Protein AF-A0A135L1C3-F1 (afdb_monomer_lite)

Radius of gyration: 19.77 Å; chains: 1; bounding box: 46×30×53 Å

Secondary structure (DSSP, 8-state):
--HHHHHHHHHHHHHHHHHHHHHTTT----HHHHHHHHHHHHHHHHHHHHHHHHTT-SS-HHHHHHHHHHHHHHHHH---HHHHHHHHHHHHHHHHHH-

pLDDT: mean 85.11, std 8.89, range [57.56, 93.94]

Organism: NCBI:txid1413211

Foldseek 3Di:
DPVVVVVVVVCCVVVVVVVVCVVCVPDPDPPVVVVVVVCVVVVVVVVVLVVVLQVVDPVCSPQSVVLSVVLVVCVVVDVDPVVSVVSSVVSSVVVVVVD

Sequence (99 aa):
MNTWILIFAMFIVTYLPRMFPMLFKQFQFPNWLNRWLKFVPYAVLGALIFPGIMEANPSHPTYGLIAGIIGAIIAWFYSNLILVVISSLMVMLFLQFIF

InterPro domains:
  IPR008407 Branched-chain amino acid transport, AzlD [PF05437] (3-95)

Structure (mmCIF, N/CA/C/O backbone):
data_AF-A0A135L1C3-F1
#
_entry.id   AF-A0A135L1C3-F1
#
loop_
_atom_site.group_PDB
_atom_site.id
_atom_site.type_symbol
_atom_site.label_atom_id
_atom_site.label_alt_id
_atom_site.label_comp_id
_atom_site.label_asym_id
_atom_site.label_entity_id
_atom_site.label_seq_id
_atom_site.pdbx_PDB_ins_code
_atom_site.Cartn_x
_atom_site.Cartn_y
_atom_site.Cartn_z
_atom_site.occupancy
_atom_site.B_iso_or_equiv
_atom_site.auth_seq_id
_atom_site.auth_comp_id
_atom_site.auth_asym_id
_atom_site.auth_atom_id
_atom_site.pdbx_PDB_model_num
ATOM 1 N N . MET A 1 1 ? -29.727 13.620 -9.779 1.00 58.72 1 MET A N 1
ATOM 2 C CA . MET A 1 1 ? -29.563 12.947 -8.470 1.00 58.72 1 MET A CA 1
ATOM 3 C C . MET A 1 1 ? -28.936 13.952 -7.518 1.00 58.72 1 MET A C 1
ATOM 5 O O . MET A 1 1 ? -27.914 14.525 -7.873 1.00 58.72 1 MET A O 1
ATOM 9 N N . ASN A 1 2 ? -29.576 14.246 -6.385 1.00 80.69 2 ASN A N 1
ATOM 10 C CA . ASN A 1 2 ? -29.160 15.333 -5.492 1.00 80.69 2 ASN A CA 1
ATOM 11 C C . ASN A 1 2 ? -27.831 14.981 -4.811 1.00 80.69 2 ASN A C 1
ATOM 13 O O . ASN A 1 2 ? -27.819 14.243 -3.830 1.00 80.69 2 ASN A O 1
ATOM 17 N N . THR A 1 3 ? -26.723 15.520 -5.321 1.00 88.00 3 THR A N 1
ATOM 18 C CA . THR A 1 3 ? -25.353 15.369 -4.791 1.00 88.00 3 THR A CA 1
ATOM 19 C C . THR A 1 3 ? -25.263 15.611 -3.282 1.00 88.00 3 THR A C 1
ATOM 21 O O . THR A 1 3 ? -24.499 14.939 -2.596 1.00 88.00 3 THR A O 1
ATOM 24 N N . TRP A 1 4 ? -26.122 16.476 -2.743 1.00 91.31 4 TRP A N 1
ATOM 25 C CA . TRP A 1 4 ? -26.292 16.699 -1.307 1.00 91.31 4 TRP A CA 1
ATOM 26 C C . TRP A 1 4 ? -26.646 15.436 -0.508 1.00 91.31 4 TRP A C 1
ATOM 28 O O . TRP A 1 4 ? -26.072 15.218 0.556 1.00 91.31 4 TRP A O 1
ATOM 38 N N . ILE A 1 5 ? -27.528 14.570 -1.026 1.00 91.75 5 ILE A N 1
ATOM 39 C CA . ILE A 1 5 ? -27.872 13.291 -0.382 1.00 91.75 5 ILE A CA 1
ATOM 40 C C . ILE A 1 5 ? -26.659 12.354 -0.353 1.00 91.75 5 ILE A C 1
ATOM 42 O O . ILE A 1 5 ? -26.428 11.693 0.655 1.00 91.75 5 ILE A O 1
ATOM 46 N N . LEU A 1 6 ? -25.870 12.316 -1.434 1.00 90.50 6 LEU A N 1
ATOM 47 C CA . LEU A 1 6 ? -24.676 11.470 -1.527 1.00 90.50 6 LEU A CA 1
ATOM 48 C C . LEU A 1 6 ? -23.614 11.897 -0.515 1.00 90.50 6 LEU A C 1
ATOM 50 O O . LEU A 1 6 ? -23.070 11.049 0.186 1.00 90.50 6 LEU A O 1
ATOM 54 N N . ILE A 1 7 ? -23.368 13.202 -0.388 1.00 91.94 7 ILE A N 1
ATOM 55 C CA . ILE A 1 7 ? -22.416 13.743 0.589 1.00 91.94 7 ILE A CA 1
ATOM 56 C C . ILE A 1 7 ? -22.853 13.382 2.013 1.00 91.94 7 ILE A C 1
ATOM 58 O O . ILE A 1 7 ? -22.046 12.884 2.799 1.00 91.94 7 ILE A O 1
ATOM 62 N N . PHE A 1 8 ? -24.134 13.576 2.338 1.00 92.88 8 PHE A N 1
ATOM 63 C CA . PHE A 1 8 ? -24.654 13.286 3.675 1.00 92.88 8 PHE A CA 1
ATOM 64 C C . PHE A 1 8 ? -24.624 11.784 3.995 1.00 92.88 8 PHE A C 1
ATOM 66 O O . PHE A 1 8 ? -24.223 11.384 5.088 1.00 92.88 8 PHE A O 1
ATOM 73 N N . ALA A 1 9 ? -24.976 10.939 3.025 1.00 89.31 9 ALA A N 1
ATOM 74 C CA . ALA A 1 9 ? -24.896 9.489 3.162 1.00 89.31 9 ALA A CA 1
ATOM 75 C C . ALA A 1 9 ? -23.446 9.014 3.365 1.00 89.31 9 ALA A C 1
ATOM 77 O O . ALA A 1 9 ? -23.178 8.215 4.260 1.00 89.31 9 ALA A O 1
ATOM 78 N N . MET A 1 10 ? -22.493 9.539 2.591 1.00 91.38 10 MET A N 1
ATOM 79 C CA . MET A 1 10 ? -21.080 9.159 2.679 1.00 91.38 10 MET A CA 1
ATOM 80 C C . MET A 1 10 ? -20.450 9.622 3.999 1.00 91.38 10 MET A C 1
ATOM 82 O O . MET A 1 10 ? -19.672 8.880 4.603 1.00 91.38 10 MET A O 1
ATOM 86 N N . PHE A 1 11 ? -20.848 10.795 4.504 1.00 90.12 11 PHE A N 1
ATOM 87 C CA . PHE A 1 11 ? -20.480 11.261 5.841 1.00 90.12 11 PHE A CA 1
ATOM 88 C C . PHE A 1 11 ? -20.933 10.273 6.924 1.00 90.12 11 PHE A C 1
ATOM 90 O O . PHE A 1 11 ? -20.107 9.823 7.718 1.00 90.12 11 PHE A O 1
ATOM 97 N N . ILE A 1 12 ? -22.209 9.872 6.918 1.00 92.69 12 ILE A N 1
ATOM 98 C CA . ILE A 1 12 ? -22.764 8.930 7.901 1.00 92.69 12 ILE A CA 1
ATOM 99 C C . ILE A 1 12 ? -22.032 7.582 7.840 1.00 92.69 12 ILE A C 1
ATOM 101 O O . ILE A 1 12 ? -21.567 7.090 8.869 1.00 92.69 12 ILE A O 1
ATOM 105 N N . VAL A 1 13 ? -21.870 7.013 6.640 1.00 90.56 13 VAL A N 1
ATOM 106 C CA . VAL A 1 13 ? -21.254 5.689 6.434 1.00 90.56 13 VAL A CA 1
ATOM 107 C C . VAL A 1 13 ? -19.767 5.669 6.796 1.00 90.56 13 VAL A C 1
ATOM 109 O O . VAL A 1 13 ? -19.274 4.637 7.234 1.00 90.56 13 VAL A O 1
ATOM 112 N N . THR A 1 14 ? -19.044 6.785 6.668 1.00 89.88 14 THR A N 1
ATOM 113 C CA . THR A 1 14 ? -17.609 6.843 7.008 1.00 89.88 14 THR A CA 1
ATOM 114 C C . THR A 1 14 ? -17.382 7.182 8.481 1.00 89.88 14 THR A C 1
ATOM 116 O O . THR A 1 14 ? -16.453 6.672 9.108 1.00 89.88 14 THR A O 1
ATOM 119 N N . TYR A 1 15 ? -18.227 8.043 9.055 1.00 87.19 15 TYR A N 1
ATOM 120 C CA . TYR A 1 15 ? -18.075 8.514 10.428 1.00 87.19 15 TYR A CA 1
ATOM 121 C C . TYR A 1 15 ? -18.509 7.461 11.452 1.00 87.19 15 TYR A C 1
ATOM 123 O O . TYR A 1 15 ? -17.798 7.248 12.435 1.00 87.19 15 TYR A O 1
ATOM 131 N N . LEU A 1 16 ? -19.612 6.743 11.201 1.00 87.56 16 LEU A N 1
ATOM 132 C CA . LEU A 1 16 ? -20.118 5.699 12.100 1.00 87.56 16 LEU A CA 1
ATOM 133 C C . LEU A 1 16 ? -19.064 4.620 12.412 1.00 87.56 16 LEU A C 1
ATOM 135 O O . LEU A 1 16 ? -18.753 4.446 13.591 1.00 87.56 16 LEU A O 1
ATOM 139 N N . PRO A 1 17 ? -18.433 3.952 11.422 1.00 83.62 17 PRO A N 1
ATOM 140 C CA . PRO A 1 17 ? -17.419 2.930 11.682 1.00 83.62 17 PRO A CA 1
ATOM 141 C C . PRO A 1 17 ? -16.150 3.469 12.340 1.00 83.62 17 PRO A C 1
ATOM 143 O O . PRO A 1 17 ? -15.417 2.692 12.935 1.00 83.62 17 PRO A O 1
ATOM 146 N N . ARG A 1 18 ? -15.858 4.774 12.232 1.00 81.00 18 ARG A N 1
ATOM 147 C CA . ARG A 1 18 ? -14.671 5.406 12.839 1.00 81.00 18 ARG A CA 1
ATOM 148 C C . ARG A 1 18 ? -14.909 5.792 14.298 1.00 81.00 18 ARG A C 1
ATOM 150 O O . ARG A 1 18 ? -14.024 5.628 15.133 1.00 81.00 18 ARG A O 1
ATOM 157 N N . MET A 1 19 ? -16.117 6.268 14.597 1.00 81.88 19 MET A N 1
ATOM 158 C CA . MET A 1 19 ? -16.595 6.597 15.943 1.00 81.88 19 MET A CA 1
ATOM 159 C C . MET A 1 19 ? -16.830 5.353 16.792 1.00 81.88 19 MET A C 1
ATOM 161 O O . MET A 1 19 ? -16.572 5.361 17.993 1.00 81.88 19 MET A O 1
ATOM 165 N N . PHE A 1 20 ? -17.310 4.279 16.166 1.00 80.00 20 PHE A N 1
ATOM 166 C CA . PHE A 1 20 ? -17.648 3.036 16.843 1.00 80.00 20 PHE A CA 1
ATOM 167 C C . PHE A 1 20 ? -16.455 2.481 17.659 1.00 80.00 20 PHE A C 1
ATOM 169 O O . PHE A 1 20 ? -16.587 2.390 18.878 1.00 80.00 20 PHE A O 1
ATOM 176 N N . PRO A 1 21 ? -15.243 2.265 17.103 1.00 70.44 21 PRO A N 1
ATOM 177 C CA . PRO A 1 21 ? -14.070 1.846 17.877 1.00 70.44 21 PRO A CA 1
ATOM 178 C C . PRO A 1 21 ? -13.706 2.791 19.030 1.00 70.44 21 PRO A C 1
ATOM 180 O O . PRO A 1 21 ? -13.151 2.353 20.035 1.00 70.44 21 PRO A O 1
ATOM 183 N N . MET A 1 22 ? -14.001 4.087 18.895 1.00 69.62 22 MET A N 1
ATOM 184 C CA . MET A 1 22 ? -13.668 5.095 19.901 1.00 69.62 22 MET A CA 1
ATOM 185 C C . MET A 1 22 ? -14.630 5.072 21.096 1.00 69.62 22 MET A C 1
ATOM 187 O O . MET A 1 22 ? -14.199 5.339 22.216 1.00 69.62 22 MET A O 1
ATOM 191 N N . LEU A 1 23 ? -15.894 4.698 20.880 1.00 70.00 23 LEU A N 1
ATOM 192 C CA . LEU A 1 23 ? -16.900 4.508 21.932 1.00 70.00 23 LEU A CA 1
ATOM 193 C C . LEU A 1 23 ? -16.669 3.204 22.717 1.00 70.00 23 LEU A C 1
ATOM 195 O O . LEU A 1 23 ? -16.856 3.175 23.930 1.00 70.00 23 LEU A O 1
ATOM 199 N N . PHE A 1 24 ? -16.175 2.149 22.058 1.00 66.50 24 PHE A N 1
ATOM 200 C CA . PHE A 1 24 ? -15.865 0.851 22.679 1.00 66.50 24 PHE A CA 1
ATOM 201 C C . PHE A 1 24 ? -14.448 0.759 23.277 1.00 66.50 24 PHE A C 1
ATOM 203 O O . PHE A 1 24 ? -13.987 -0.336 23.593 1.00 66.50 24 PHE A O 1
ATOM 210 N N . LYS A 1 25 ? -13.765 1.893 23.506 1.00 59.66 25 LYS A N 1
ATOM 211 C CA . LYS A 1 25 ? -12.392 1.973 24.060 1.00 59.66 25 LYS A CA 1
ATOM 212 C C . LYS A 1 25 ? -12.179 1.213 25.382 1.00 59.66 25 LYS A C 1
ATOM 214 O O . LYS A 1 25 ? -11.039 0.970 25.761 1.00 59.66 25 LYS A O 1
ATOM 219 N N . GLN A 1 26 ? -13.260 0.878 26.089 1.00 57.56 26 GLN A N 1
ATOM 220 C CA . GLN A 1 26 ? -13.250 0.186 27.380 1.00 57.56 26 GLN A CA 1
ATOM 221 C C . GLN A 1 26 ? -13.432 -1.338 27.271 1.00 57.56 26 GLN A C 1
ATOM 223 O O . GLN A 1 26 ? -13.196 -2.047 28.247 1.00 57.56 26 GLN A O 1
ATOM 228 N N . PHE A 1 27 ? -13.804 -1.868 26.101 1.00 59.03 27 PHE A N 1
ATOM 229 C CA . PHE A 1 27 ? -13.840 -3.312 25.888 1.00 59.03 27 PHE A CA 1
ATOM 230 C C . PHE A 1 27 ? -12.429 -3.802 25.586 1.00 59.03 27 PHE A C 1
ATOM 232 O O . PHE A 1 27 ? -11.890 -3.601 24.497 1.00 59.03 27 PHE A O 1
ATOM 239 N N . GLN A 1 28 ? -11.820 -4.467 26.566 1.00 62.97 28 GLN A N 1
ATOM 240 C CA . GLN A 1 28 ? -10.636 -5.275 26.317 1.00 62.97 28 GLN A CA 1
ATOM 241 C C . GLN A 1 28 ? -11.048 -6.419 25.391 1.00 62.97 28 GLN A C 1
ATOM 243 O O . GLN A 1 28 ? -11.613 -7.418 25.834 1.00 62.97 28 GLN A O 1
ATOM 248 N N . PHE A 1 29 ? -10.820 -6.248 24.084 1.00 66.88 29 PHE A N 1
ATOM 249 C CA . PHE A 1 29 ? -11.001 -7.334 23.130 1.00 66.88 29 PHE A CA 1
ATOM 250 C C . PHE A 1 29 ? -10.236 -8.563 23.638 1.00 66.88 29 PHE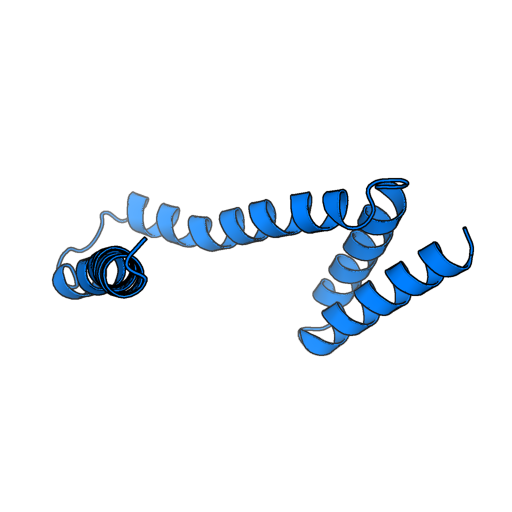 A C 1
ATOM 252 O O . PHE A 1 29 ? -9.091 -8.416 24.080 1.00 66.88 29 PHE A O 1
ATOM 259 N N . PRO A 1 30 ? -10.825 -9.771 23.575 1.0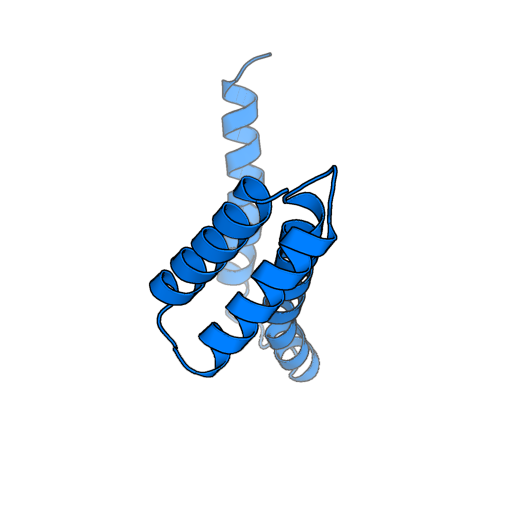0 77.81 30 PRO A N 1
ATOM 260 C CA . PRO A 1 30 ? -10.145 -10.975 24.025 1.00 77.81 30 PRO A CA 1
ATOM 261 C C . PRO A 1 30 ? -8.793 -11.096 23.319 1.00 77.81 30 PRO A C 1
ATOM 263 O O . PRO A 1 30 ? -8.675 -10.801 22.126 1.00 77.81 30 PRO A O 1
ATOM 266 N N . ASN A 1 31 ? -7.765 -11.541 24.046 1.00 79.38 31 ASN A N 1
ATOM 267 C CA . ASN A 1 31 ? -6.375 -11.554 23.570 1.00 79.38 31 ASN A CA 1
ATOM 268 C C . ASN A 1 31 ? -6.198 -12.227 22.194 1.00 79.38 31 ASN A C 1
ATOM 270 O O . ASN A 1 31 ? -5.316 -11.841 21.430 1.00 79.38 31 ASN A O 1
ATOM 274 N N . TRP A 1 32 ? -7.039 -13.212 21.857 1.00 85.62 32 TRP A N 1
ATOM 275 C CA . TRP A 1 32 ? -7.056 -13.841 20.534 1.00 85.62 32 TRP A CA 1
ATOM 276 C C . TRP A 1 32 ? -7.494 -12.879 19.419 1.00 85.62 32 TRP A C 1
ATOM 278 O O . TRP A 1 32 ? -6.787 -12.759 18.420 1.00 85.62 32 TRP A O 1
ATOM 288 N N . LEU A 1 33 ? -8.584 -12.131 19.615 1.00 83.50 33 LEU A N 1
ATOM 289 C CA . LEU A 1 33 ? -9.095 -11.178 18.628 1.00 83.50 33 LEU A CA 1
ATOM 290 C C . LEU A 1 33 ? -8.155 -9.983 18.460 1.00 83.50 33 LEU A C 1
ATOM 292 O O . LEU A 1 33 ? -7.898 -9.569 17.338 1.00 83.50 33 LEU A O 1
ATOM 296 N N . ASN A 1 34 ? -7.575 -9.468 19.546 1.00 81.94 34 ASN A N 1
ATOM 297 C CA . ASN A 1 34 ? -6.604 -8.374 19.454 1.00 81.94 34 ASN A CA 1
ATOM 298 C C . ASN A 1 34 ? -5.343 -8.797 18.674 1.00 81.94 34 ASN A C 1
ATOM 300 O O . ASN A 1 34 ? -4.835 -8.045 17.845 1.00 81.94 34 ASN A O 1
ATOM 304 N N . ARG A 1 35 ? -4.859 -10.033 18.874 1.00 84.25 35 ARG A N 1
ATOM 305 C CA . ARG A 1 35 ? -3.787 -10.595 18.037 1.00 84.25 35 ARG A CA 1
ATOM 306 C C . ARG A 1 35 ? -4.219 -10.703 16.576 1.00 84.25 35 ARG A C 1
ATOM 308 O O . ARG A 1 35 ? -3.461 -10.282 15.716 1.00 84.25 35 ARG A O 1
ATOM 315 N N . TRP A 1 36 ? -5.425 -11.196 16.302 1.00 88.12 36 TRP A N 1
ATOM 316 C CA . TRP A 1 36 ? -5.940 -11.347 14.938 1.00 88.12 36 TRP A CA 1
ATOM 317 C C . TRP A 1 36 ? -6.093 -10.002 14.209 1.00 88.12 36 TRP A C 1
ATOM 319 O O . TRP A 1 36 ? -5.602 -9.838 13.095 1.00 88.12 36 TRP A O 1
ATOM 329 N N . LEU A 1 37 ? -6.671 -8.998 14.877 1.00 85.56 37 LEU A N 1
ATOM 330 C CA . LEU A 1 37 ? -6.858 -7.642 14.354 1.00 85.56 37 LEU A CA 1
ATOM 331 C C . LEU A 1 37 ? -5.535 -6.954 13.994 1.00 85.56 37 LEU A C 1
ATOM 333 O O . LEU A 1 37 ? -5.506 -6.181 13.044 1.00 85.56 37 LEU A O 1
ATOM 337 N N . LYS A 1 38 ? -4.430 -7.254 14.690 1.00 85.50 38 LYS A N 1
ATOM 338 C CA . LYS A 1 38 ? -3.100 -6.734 14.325 1.00 85.50 38 LYS A CA 1
ATOM 339 C C . LYS A 1 38 ? -2.595 -7.262 12.981 1.00 85.50 38 LYS A C 1
ATOM 341 O O . LYS A 1 38 ? -1.793 -6.582 12.353 1.00 85.50 38 LYS A O 1
ATOM 346 N N . PHE A 1 39 ? -3.060 -8.425 12.522 1.00 90.12 39 PHE A N 1
ATOM 347 C CA . PHE A 1 39 ? -2.685 -8.984 11.219 1.00 90.12 39 PHE A CA 1
ATOM 348 C C . PHE A 1 39 ? -3.548 -8.457 10.066 1.00 90.12 39 PHE A C 1
ATOM 350 O O . PHE A 1 39 ? -3.100 -8.467 8.921 1.00 90.12 39 PHE A O 1
ATOM 357 N N . VAL A 1 40 ? -4.751 -7.949 10.356 1.00 90.88 40 VAL A N 1
ATOM 358 C CA . VAL A 1 40 ? -5.685 -7.446 9.335 1.00 90.88 40 VAL A CA 1
ATOM 359 C C . VAL A 1 40 ? -5.075 -6.324 8.479 1.00 90.88 40 VAL A C 1
ATOM 361 O O . VAL A 1 40 ? -5.127 -6.457 7.258 1.00 90.88 40 VAL A O 1
ATOM 364 N N . PRO A 1 41 ? -4.445 -5.264 9.032 1.00 90.38 41 PRO A N 1
ATOM 365 C CA . PRO A 1 41 ? -3.846 -4.206 8.216 1.00 90.38 41 PRO A CA 1
ATOM 366 C C . PRO A 1 41 ? -2.806 -4.725 7.220 1.00 90.38 41 PRO A C 1
ATOM 368 O O . PRO A 1 41 ? -2.812 -4.323 6.061 1.00 90.38 41 PRO A O 1
ATOM 371 N N . TYR A 1 42 ? -1.949 -5.657 7.645 1.00 88.44 42 TYR A N 1
ATOM 372 C CA . TYR A 1 42 ? -0.923 -6.238 6.778 1.00 88.44 42 TYR A CA 1
ATOM 373 C C . TYR A 1 42 ? -1.531 -7.099 5.665 1.00 88.44 42 TYR A C 1
ATOM 375 O O . TYR A 1 42 ? -1.091 -7.018 4.520 1.00 88.44 42 TYR A O 1
ATOM 383 N N . ALA A 1 43 ? -2.574 -7.873 5.978 1.00 92.44 43 ALA A N 1
ATOM 384 C CA . ALA A 1 43 ? -3.299 -8.661 4.986 1.00 92.44 43 ALA A CA 1
ATOM 385 C C . ALA A 1 43 ? -4.001 -7.770 3.951 1.00 92.44 43 ALA A C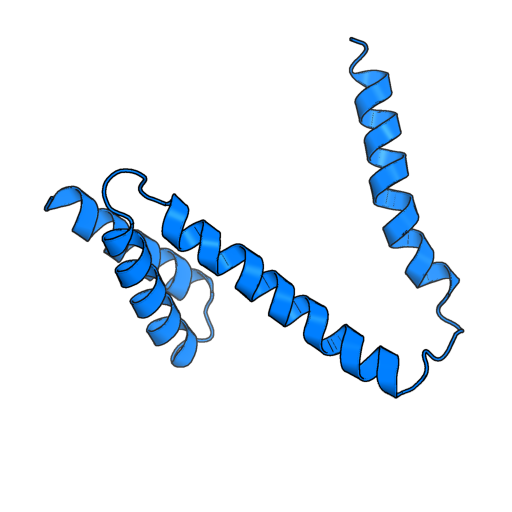 1
ATOM 387 O O . ALA A 1 43 ? -3.919 -8.040 2.755 1.00 92.44 43 ALA A O 1
ATOM 388 N N . VAL A 1 44 ? -4.636 -6.678 4.394 1.00 93.94 44 VAL A N 1
ATOM 389 C CA . VAL A 1 44 ? -5.291 -5.712 3.500 1.00 93.94 44 VAL A CA 1
ATOM 390 C C . VAL A 1 44 ? -4.272 -5.018 2.598 1.00 93.94 44 VAL A C 1
ATOM 392 O O . VAL A 1 44 ? -4.519 -4.907 1.403 1.00 93.94 44 VAL A O 1
ATOM 395 N N . LEU A 1 45 ? -3.112 -4.601 3.120 1.00 91.75 45 LEU A N 1
ATOM 396 C CA . LEU A 1 45 ? -2.052 -4.017 2.289 1.00 91.75 45 LEU A CA 1
ATOM 397 C C . LEU A 1 45 ? -1.594 -4.993 1.198 1.00 91.75 45 LEU A C 1
ATOM 399 O O . LEU A 1 45 ? -1.534 -4.607 0.036 1.00 91.75 45 LEU A O 1
ATOM 403 N N . GLY A 1 46 ? -1.349 -6.262 1.537 1.00 91.12 46 GLY A N 1
ATOM 404 C CA . GLY A 1 46 ? -1.008 -7.284 0.542 1.00 91.12 46 GLY A CA 1
ATOM 405 C C . GLY A 1 46 ? -2.116 -7.496 -0.496 1.00 91.12 46 GLY A C 1
ATOM 406 O O . GLY A 1 46 ? -1.842 -7.528 -1.696 1.00 91.12 46 GLY A O 1
ATOM 407 N N . ALA A 1 47 ? -3.369 -7.567 -0.041 1.00 93.19 47 ALA A N 1
ATOM 408 C CA . ALA A 1 47 ? -4.540 -7.737 -0.895 1.00 93.19 47 ALA A CA 1
ATOM 409 C C . ALA A 1 47 ? -4.821 -6.531 -1.805 1.00 93.19 47 ALA A C 1
ATOM 411 O O . ALA A 1 47 ? -5.472 -6.707 -2.825 1.00 93.19 47 ALA A O 1
ATOM 412 N N . LEU A 1 48 ? -4.343 -5.330 -1.463 1.00 92.62 48 LEU A N 1
ATOM 413 C CA . LEU A 1 48 ? -4.429 -4.136 -2.313 1.00 92.62 48 LEU A CA 1
ATOM 414 C C . LEU A 1 48 ? -3.245 -4.027 -3.281 1.00 92.62 48 LEU A C 1
ATOM 416 O O . LEU A 1 48 ? -3.423 -3.654 -4.437 1.00 92.62 48 LEU A O 1
ATOM 420 N N . ILE A 1 49 ? -2.036 -4.361 -2.826 1.00 90.56 49 ILE A N 1
ATOM 421 C CA . ILE A 1 49 ? -0.812 -4.234 -3.627 1.00 90.56 49 ILE A CA 1
ATOM 422 C C . ILE A 1 49 ? -0.795 -5.259 -4.765 1.00 90.56 49 ILE A C 1
ATOM 424 O O . ILE A 1 49 ? -0.473 -4.905 -5.894 1.00 90.56 49 ILE A O 1
ATOM 428 N N . PHE A 1 50 ? -1.160 -6.516 -4.497 1.00 90.06 50 PHE A N 1
ATOM 429 C CA . PHE A 1 50 ? -1.122 -7.579 -5.504 1.00 90.06 50 PHE A CA 1
ATOM 430 C C . PHE A 1 50 ? -1.984 -7.293 -6.752 1.00 90.06 50 PHE A C 1
ATOM 432 O O . PHE A 1 50 ? -1.431 -7.316 -7.855 1.00 90.06 50 PHE A O 1
ATOM 439 N N . PRO A 1 51 ? -3.291 -6.975 -6.634 1.00 89.50 51 PRO A N 1
ATOM 440 C CA . PRO A 1 51 ? -4.086 -6.591 -7.796 1.00 89.50 51 PRO A CA 1
ATOM 441 C C . PRO A 1 51 ? -3.596 -5.276 -8.404 1.00 89.50 51 PRO A C 1
ATOM 443 O O . PRO A 1 51 ? -3.526 -5.181 -9.622 1.00 89.50 51 PRO A O 1
ATOM 446 N N . GLY A 1 52 ? -3.151 -4.307 -7.591 1.00 87.81 52 GLY A N 1
ATOM 447 C CA . GLY A 1 52 ? -2.580 -3.056 -8.099 1.00 87.81 52 GLY A CA 1
ATOM 448 C C . GLY A 1 52 ? -1.368 -3.265 -9.012 1.00 87.81 52 GLY A C 1
ATOM 449 O O . GLY A 1 52 ? -1.174 -2.510 -9.958 1.00 87.81 52 GLY A O 1
ATOM 450 N N . ILE A 1 53 ? -0.582 -4.319 -8.774 1.00 89.44 53 ILE A N 1
ATOM 451 C CA . ILE A 1 53 ? 0.535 -4.719 -9.631 1.00 89.44 53 ILE A CA 1
ATOM 452 C C . ILE A 1 53 ? 0.045 -5.398 -10.920 1.00 89.44 53 ILE A C 1
ATOM 454 O O . ILE A 1 53 ? 0.576 -5.123 -11.995 1.00 89.44 53 ILE A O 1
ATOM 458 N N . MET A 1 54 ? -0.948 -6.286 -10.831 1.00 86.12 54 MET A N 1
ATOM 459 C CA . MET A 1 54 ? -1.456 -7.024 -11.994 1.00 86.12 54 MET A CA 1
ATOM 460 C C . MET A 1 54 ? -2.289 -6.161 -12.948 1.00 86.12 54 MET A C 1
ATOM 462 O O . MET A 1 54 ? -2.205 -6.340 -14.159 1.00 86.12 54 MET A O 1
ATOM 466 N N . GLU A 1 55 ? -3.062 -5.214 -12.421 1.00 85.94 55 GLU A N 1
ATOM 467 C CA . GLU A 1 55 ? -3.933 -4.322 -13.197 1.00 85.94 55 GLU A CA 1
ATOM 468 C C . GLU A 1 55 ? -3.191 -3.103 -13.769 1.00 85.94 55 GLU A C 1
ATOM 470 O O . GLU A 1 55 ? -3.756 -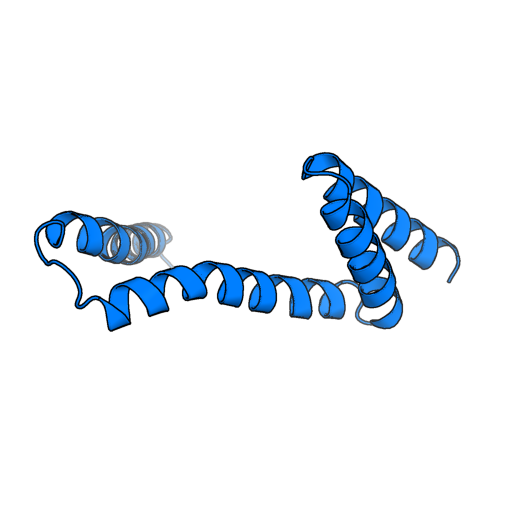2.351 -14.561 1.00 85.94 55 GLU A O 1
ATOM 475 N N . ALA A 1 56 ? -1.916 -2.913 -13.413 1.00 81.50 56 ALA A N 1
ATOM 476 C CA . ALA A 1 56 ? -1.123 -1.760 -13.836 1.00 81.50 56 ALA A CA 1
ATOM 477 C C . ALA A 1 56 ? -0.954 -1.665 -15.367 1.00 81.50 56 ALA A C 1
ATOM 479 O O . ALA A 1 56 ? -0.857 -0.566 -15.910 1.00 81.50 56 ALA A O 1
ATOM 480 N N . ASN A 1 57 ? -0.916 -2.802 -16.072 1.00 79.69 57 ASN A N 1
ATOM 481 C CA . ASN A 1 57 ? -0.856 -2.846 -17.532 1.00 79.69 57 ASN A CA 1
ATOM 482 C C . ASN A 1 57 ? -1.690 -4.030 -18.072 1.00 79.69 57 ASN A C 1
ATOM 484 O O . ASN A 1 57 ? -1.228 -5.172 -18.003 1.00 79.69 57 ASN A O 1
ATOM 488 N N . PRO A 1 58 ? -2.886 -3.776 -18.645 1.00 73.00 58 PRO A N 1
ATOM 489 C CA . PRO A 1 58 ? -3.793 -4.828 -19.114 1.00 73.00 58 PRO A CA 1
ATOM 490 C C . PRO A 1 58 ? -3.228 -5.702 -20.241 1.00 73.00 58 PRO A C 1
ATOM 492 O O . PRO A 1 58 ? -3.617 -6.859 -20.370 1.00 73.00 58 PRO A O 1
ATOM 495 N N . SER A 1 59 ? -2.324 -5.161 -21.062 1.00 75.69 59 SER A N 1
ATOM 496 C CA . SER A 1 59 ? -1.697 -5.892 -22.172 1.00 75.69 59 SER A CA 1
ATOM 497 C C . SER A 1 59 ? -0.585 -6.836 -21.714 1.00 75.69 59 SER A C 1
ATOM 499 O O . SER A 1 59 ? -0.423 -7.911 -22.285 1.00 75.69 59 SER A O 1
ATOM 501 N N . HIS A 1 60 ? 0.167 -6.461 -20.675 1.00 78.81 60 HIS A N 1
ATOM 502 C CA . HIS A 1 60 ? 1.329 -7.216 -20.207 1.00 78.81 60 HIS A CA 1
ATOM 503 C C . HIS A 1 60 ? 1.458 -7.159 -18.673 1.00 78.81 60 HIS A C 1
ATOM 505 O O . HIS A 1 60 ? 2.249 -6.373 -18.135 1.00 78.81 60 HIS A O 1
ATOM 511 N N . PRO A 1 61 ? 0.745 -8.038 -17.943 1.00 80.50 61 PRO A N 1
ATOM 512 C CA . PRO A 1 61 ? 0.785 -8.073 -16.476 1.00 80.50 61 PRO A CA 1
ATOM 513 C C . PRO A 1 61 ? 2.169 -8.452 -15.921 1.00 80.50 61 PRO A C 1
ATOM 515 O O . PRO A 1 61 ? 2.486 -8.183 -14.762 1.00 80.50 61 PRO A O 1
ATOM 518 N N . THR A 1 62 ? 3.036 -9.040 -16.751 1.00 84.31 62 THR A N 1
ATOM 519 C CA . THR A 1 62 ? 4.425 -9.366 -16.407 1.00 84.31 62 THR A CA 1
ATOM 520 C C . THR A 1 62 ? 5.262 -8.132 -16.076 1.00 84.31 62 THR A C 1
ATOM 522 O O . THR A 1 62 ? 6.130 -8.216 -15.210 1.00 84.31 62 THR A O 1
ATOM 525 N N . TYR A 1 63 ? 5.002 -6.980 -16.707 1.00 86.06 63 TYR A N 1
ATOM 526 C CA . TYR A 1 63 ? 5.763 -5.754 -16.435 1.00 86.06 63 TYR A CA 1
ATOM 527 C C . TYR A 1 63 ? 5.451 -5.185 -15.057 1.00 86.06 63 TYR A C 1
ATOM 529 O O . TYR A 1 63 ? 6.370 -4.812 -14.326 1.00 86.06 63 TYR A O 1
ATOM 537 N N . GLY A 1 64 ? 4.171 -5.196 -14.677 1.00 86.06 64 GLY A N 1
ATOM 538 C CA . GLY A 1 64 ? 3.755 -4.856 -13.323 1.00 86.06 64 GLY A CA 1
ATOM 539 C C . GLY A 1 64 ? 4.450 -5.761 -12.311 1.00 86.06 64 GLY A C 1
ATOM 540 O O . GLY A 1 64 ? 5.066 -5.274 -11.367 1.00 86.06 64 GLY A O 1
ATOM 541 N N . LEU A 1 65 ? 4.436 -7.076 -12.544 1.00 90.00 65 LEU A N 1
ATOM 542 C CA . LEU A 1 65 ? 5.030 -8.054 -11.631 1.00 90.00 65 LEU A CA 1
ATOM 543 C C . LEU A 1 65 ? 6.539 -7.828 -11.422 1.00 90.00 65 LEU A C 1
ATOM 545 O O . LEU A 1 65 ? 7.007 -7.857 -10.285 1.00 90.00 65 LEU A O 1
ATOM 549 N N . ILE A 1 66 ? 7.287 -7.520 -12.486 1.00 90.00 66 ILE A N 1
ATOM 550 C CA . ILE A 1 66 ? 8.717 -7.179 -12.404 1.00 90.00 66 ILE A CA 1
ATOM 551 C C . ILE A 1 66 ? 8.934 -5.882 -11.608 1.00 90.00 66 ILE A C 1
ATOM 553 O O . ILE A 1 66 ? 9.774 -5.848 -10.707 1.00 90.00 66 ILE A O 1
ATOM 557 N N . ALA A 1 67 ? 8.152 -4.834 -11.887 1.00 89.88 67 ALA A N 1
ATOM 558 C CA . ALA A 1 67 ? 8.224 -3.567 -11.158 1.00 89.88 67 ALA A CA 1
ATOM 559 C C . ALA A 1 67 ? 7.879 -3.731 -9.667 1.00 89.88 67 ALA A C 1
ATOM 561 O O . ALA A 1 67 ? 8.544 -3.152 -8.806 1.00 89.88 67 ALA A O 1
ATOM 562 N N . GLY A 1 68 ? 6.891 -4.571 -9.354 1.00 91.12 68 GLY A N 1
ATOM 563 C CA . GLY A 1 68 ? 6.492 -4.920 -7.994 1.00 91.12 68 GLY A CA 1
ATOM 564 C C . GLY A 1 68 ? 7.567 -5.695 -7.233 1.00 91.12 68 GLY A C 1
ATOM 565 O O . GLY A 1 68 ? 7.852 -5.363 -6.084 1.00 91.12 68 GLY A O 1
ATOM 566 N N . ILE A 1 69 ? 8.219 -6.677 -7.869 1.00 92.88 69 ILE A N 1
ATOM 567 C CA . ILE A 1 69 ? 9.341 -7.420 -7.267 1.00 92.88 69 ILE A CA 1
ATOM 568 C C . ILE A 1 69 ? 10.511 -6.480 -6.974 1.00 92.88 69 ILE A C 1
ATOM 570 O O . ILE A 1 69 ? 11.066 -6.518 -5.877 1.00 92.88 69 ILE A O 1
ATOM 574 N N . ILE A 1 70 ? 10.871 -5.611 -7.919 1.00 91.00 70 ILE A N 1
ATOM 575 C CA . ILE A 1 70 ? 11.962 -4.652 -7.713 1.00 91.00 70 ILE A CA 1
ATOM 576 C C . ILE A 1 70 ? 11.606 -3.664 -6.596 1.00 91.00 70 ILE A C 1
ATOM 578 O O . ILE A 1 70 ? 12.432 -3.419 -5.717 1.00 91.00 70 ILE A O 1
ATOM 582 N N . GLY A 1 71 ? 10.363 -3.177 -6.554 1.00 91.31 71 GLY A N 1
ATOM 583 C CA . GLY A 1 71 ? 9.857 -2.371 -5.443 1.00 91.31 71 GLY A CA 1
ATOM 584 C C . GLY A 1 71 ? 9.955 -3.096 -4.096 1.00 91.31 71 GLY A C 1
ATOM 585 O O . GLY A 1 71 ? 10.413 -2.505 -3.121 1.00 91.31 71 GLY A O 1
ATOM 586 N N . ALA A 1 72 ? 9.610 -4.385 -4.038 1.00 91.31 72 ALA A N 1
ATOM 587 C CA . ALA A 1 72 ? 9.713 -5.195 -2.823 1.00 91.31 72 ALA A CA 1
ATOM 588 C C . ALA A 1 72 ? 11.167 -5.384 -2.360 1.00 91.31 72 ALA A C 1
ATOM 590 O O . ALA A 1 72 ? 11.449 -5.273 -1.167 1.00 91.31 72 ALA A O 1
ATOM 591 N N . ILE A 1 73 ? 12.100 -5.607 -3.292 1.00 93.06 73 ILE A N 1
ATOM 592 C CA . ILE A 1 73 ? 13.536 -5.695 -2.994 1.00 93.06 73 ILE A CA 1
ATOM 593 C C . ILE A 1 73 ? 14.029 -4.366 -2.415 1.00 93.06 73 ILE A C 1
ATOM 595 O O . ILE A 1 73 ? 14.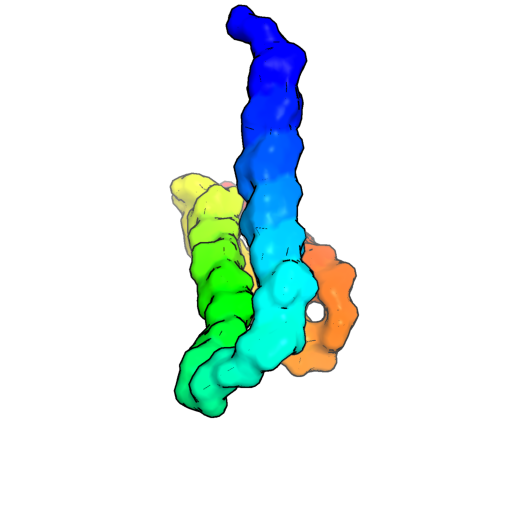682 -4.346 -1.376 1.00 93.06 73 ILE A O 1
ATOM 599 N N . ILE A 1 74 ? 13.683 -3.241 -3.041 1.00 90.38 74 ILE A N 1
ATOM 600 C CA . ILE A 1 74 ? 14.123 -1.916 -2.588 1.00 90.38 74 ILE A CA 1
ATOM 601 C C . ILE A 1 74 ? 13.507 -1.572 -1.229 1.00 90.38 74 ILE A C 1
ATOM 603 O O . ILE A 1 74 ? 14.213 -1.054 -0.369 1.00 90.38 74 ILE A O 1
ATOM 607 N N . ALA A 1 75 ? 12.239 -1.920 -0.998 1.00 91.44 75 ALA A N 1
ATOM 608 C CA . ALA A 1 75 ? 11.570 -1.744 0.292 1.00 91.44 75 ALA A CA 1
ATOM 609 C C . ALA A 1 75 ? 12.208 -2.571 1.417 1.00 91.44 75 ALA A C 1
ATOM 611 O O . ALA A 1 75 ? 12.158 -2.171 2.578 1.00 91.44 75 ALA A O 1
ATOM 612 N N . TRP A 1 76 ? 12.820 -3.712 1.085 1.00 91.62 76 TRP A N 1
ATOM 613 C CA . TRP A 1 76 ? 13.536 -4.537 2.056 1.00 91.62 76 TRP A CA 1
ATOM 614 C C . TRP A 1 76 ? 14.822 -3.867 2.555 1.00 91.62 76 TRP A C 1
ATOM 616 O O . TRP A 1 76 ? 15.159 -3.975 3.732 1.00 91.62 76 TRP A O 1
ATOM 626 N N . PHE A 1 77 ? 15.537 -3.161 1.675 1.00 89.25 77 PHE A N 1
ATOM 627 C CA . PHE A 1 77 ? 16.794 -2.485 2.020 1.00 89.25 77 PHE A CA 1
ATOM 628 C C . PHE A 1 77 ? 16.602 -1.035 2.487 1.00 89.25 77 PHE A C 1
ATOM 630 O O . PHE A 1 77 ? 17.389 -0.547 3.298 1.00 89.25 77 PHE A O 1
ATOM 637 N N . TYR A 1 78 ? 15.565 -0.344 2.006 1.00 82.75 78 TYR A N 1
ATOM 638 C CA . TYR A 1 78 ? 15.309 1.068 2.282 1.00 82.75 78 TYR A CA 1
ATOM 639 C C . TYR A 1 78 ? 13.927 1.277 2.906 1.00 82.75 78 TYR A C 1
ATOM 641 O O . TYR A 1 78 ? 12.903 0.967 2.305 1.00 82.75 78 TYR A O 1
ATOM 649 N N . SER A 1 79 ? 13.880 1.926 4.073 1.00 80.12 79 SER A N 1
ATOM 650 C CA . SER A 1 79 ? 12.623 2.308 4.740 1.00 80.12 79 SER A CA 1
ATOM 651 C C . SER A 1 79 ? 11.954 3.562 4.148 1.00 80.12 79 SER A C 1
ATOM 653 O O . SER A 1 79 ? 10.880 3.967 4.594 1.00 80.12 79 SER A O 1
ATOM 655 N N . ASN A 1 80 ? 12.563 4.186 3.134 1.00 90.12 80 ASN A N 1
ATOM 656 C CA . ASN A 1 80 ? 12.040 5.386 2.485 1.00 90.12 80 ASN A CA 1
ATOM 657 C C . ASN A 1 80 ? 10.983 5.028 1.431 1.00 90.12 80 ASN A C 1
ATOM 659 O O . ASN A 1 80 ? 11.317 4.687 0.296 1.00 90.12 80 ASN A O 1
ATOM 663 N N . LEU A 1 81 ? 9.705 5.205 1.780 1.00 88.94 81 LEU A N 1
ATOM 664 C CA . LEU A 1 81 ? 8.561 4.925 0.899 1.00 88.94 81 LEU A CA 1
ATOM 665 C C . LEU A 1 81 ? 8.659 5.653 -0.451 1.00 88.94 81 LEU A C 1
ATOM 667 O O . LEU A 1 81 ? 8.360 5.072 -1.490 1.00 88.94 81 LEU A O 1
ATOM 671 N N . ILE A 1 82 ? 9.140 6.899 -0.450 1.00 92.31 82 ILE A N 1
ATOM 672 C CA . ILE A 1 82 ? 9.303 7.701 -1.672 1.00 92.31 82 ILE A CA 1
ATOM 673 C C . ILE A 1 82 ? 10.267 7.022 -2.656 1.00 92.31 82 ILE A C 1
ATOM 675 O O . ILE A 1 82 ? 9.970 6.946 -3.845 1.00 92.31 82 ILE A O 1
ATOM 679 N N . LEU A 1 83 ? 11.394 6.483 -2.173 1.00 89.56 83 LEU A N 1
ATOM 680 C CA . LEU A 1 83 ? 12.371 5.803 -3.032 1.00 89.56 83 LEU A CA 1
ATOM 681 C C . LEU A 1 83 ? 11.791 4.522 -3.638 1.00 89.56 83 LEU A C 1
ATOM 683 O O . LEU A 1 83 ? 12.007 4.251 -4.818 1.00 89.56 83 LEU A O 1
ATOM 687 N N . VAL A 1 84 ? 11.022 3.758 -2.860 1.00 91.31 84 VAL A N 1
ATOM 688 C CA . VAL A 1 84 ? 10.348 2.538 -3.330 1.00 91.31 84 VAL A CA 1
ATOM 689 C C . VAL A 1 84 ? 9.343 2.861 -4.436 1.00 91.31 84 VAL A C 1
ATOM 691 O O . VAL A 1 84 ? 9.324 2.201 -5.473 1.00 91.31 84 VAL A O 1
ATOM 694 N N . VAL A 1 85 ? 8.532 3.904 -4.250 1.00 91.38 85 VAL A N 1
ATOM 695 C CA . VAL A 1 85 ? 7.525 4.314 -5.239 1.00 91.38 85 VAL A CA 1
ATOM 696 C C . VAL A 1 85 ? 8.186 4.840 -6.513 1.00 91.38 85 VAL A C 1
ATOM 698 O O . VAL A 1 85 ? 7.830 4.416 -7.606 1.00 91.38 85 VAL A O 1
ATOM 701 N N . ILE A 1 86 ? 9.186 5.717 -6.403 1.00 93.75 86 ILE A N 1
ATOM 702 C CA . ILE A 1 86 ? 9.871 6.264 -7.584 1.00 93.75 86 ILE A CA 1
ATOM 703 C C . ILE A 1 86 ? 10.592 5.158 -8.359 1.00 93.75 86 ILE A C 1
ATOM 705 O O . ILE A 1 86 ? 10.502 5.115 -9.581 1.00 93.75 86 ILE A O 1
ATOM 709 N N . SER A 1 87 ? 11.285 4.247 -7.675 1.00 91.44 87 SER A N 1
ATOM 710 C CA . SER A 1 87 ? 12.009 3.156 -8.339 1.00 91.44 87 SER A CA 1
ATOM 711 C C . SER A 1 87 ? 11.078 2.174 -9.049 1.00 91.44 87 SER A C 1
ATOM 713 O O . SER A 1 87 ? 11.328 1.839 -10.204 1.00 91.44 87 SER A O 1
ATOM 715 N N . SER A 1 88 ? 9.979 1.766 -8.410 1.00 90.62 88 SER A N 1
ATOM 716 C CA . SER A 1 88 ? 8.969 0.904 -9.040 1.00 90.62 88 SER A CA 1
ATOM 717 C C . SER A 1 88 ? 8.308 1.577 -10.250 1.00 90.62 88 SER A C 1
ATOM 719 O O . SER A 1 88 ? 8.175 0.940 -11.295 1.00 90.62 88 SER A O 1
ATOM 721 N N . LEU A 1 89 ? 7.998 2.877 -10.169 1.00 91.38 89 LEU A N 1
ATOM 722 C CA . LEU A 1 89 ? 7.500 3.656 -11.309 1.00 91.38 89 LEU A CA 1
ATOM 723 C C . LEU A 1 89 ? 8.521 3.749 -12.448 1.00 91.38 89 LEU A C 1
ATOM 725 O O . LEU A 1 89 ? 8.162 3.547 -13.605 1.00 91.38 89 LEU A O 1
ATOM 729 N N . MET A 1 90 ? 9.790 4.028 -12.141 1.00 91.88 90 MET A N 1
ATOM 730 C CA . MET A 1 90 ? 10.850 4.113 -13.151 1.00 91.88 90 MET A CA 1
ATOM 731 C C . MET A 1 90 ? 11.050 2.782 -13.878 1.00 91.88 90 MET A C 1
ATOM 733 O O . MET A 1 90 ? 11.169 2.768 -15.100 1.00 91.88 90 MET A O 1
ATOM 737 N N . VAL A 1 91 ? 11.038 1.663 -13.151 1.00 90.12 91 VAL A N 1
ATOM 738 C CA . VAL A 1 91 ? 11.135 0.319 -13.741 1.00 90.12 91 VAL A CA 1
ATOM 739 C C . VAL A 1 91 ? 9.943 0.031 -14.648 1.00 90.12 91 VAL A C 1
ATOM 741 O O . VAL A 1 91 ? 10.131 -0.449 -15.764 1.00 90.12 91 VAL A O 1
ATOM 744 N N . MET A 1 92 ? 8.727 0.337 -14.191 1.00 88.88 92 MET A N 1
ATOM 745 C CA . MET A 1 92 ? 7.518 0.133 -14.985 1.00 88.88 92 MET A CA 1
ATOM 746 C C . MET A 1 92 ? 7.548 0.961 -16.277 1.00 88.88 92 MET A C 1
ATOM 748 O O . MET A 1 92 ? 7.302 0.416 -17.350 1.00 88.88 92 MET A O 1
ATOM 752 N N . LEU A 1 93 ? 7.904 2.246 -16.186 1.00 89.25 93 LEU A N 1
ATOM 753 C CA . LEU A 1 93 ? 8.033 3.134 -17.345 1.00 89.25 93 LEU A CA 1
ATOM 754 C C . LEU A 1 93 ? 9.104 2.649 -18.322 1.00 89.25 93 LEU A C 1
ATOM 756 O O . LEU A 1 93 ? 8.886 2.671 -19.528 1.00 89.25 93 LEU A O 1
ATOM 760 N N . PHE A 1 94 ? 10.246 2.189 -17.813 1.00 89.7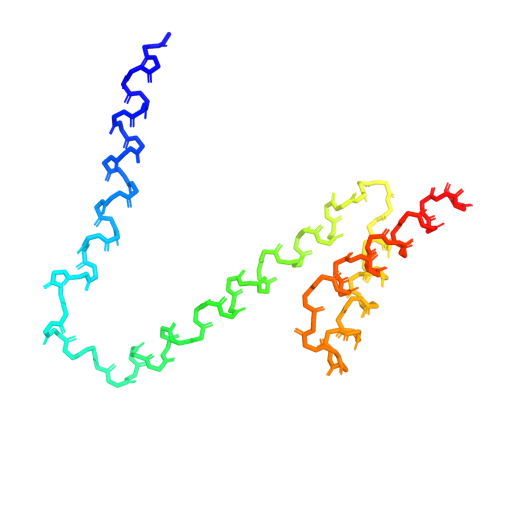5 94 PHE A N 1
ATOM 761 C CA . PHE A 1 94 ? 11.324 1.675 -18.648 1.00 89.75 94 PHE A CA 1
ATOM 762 C C . PHE A 1 94 ? 10.902 0.415 -19.414 1.00 89.75 94 PHE A C 1
ATOM 764 O O . PHE A 1 94 ? 11.143 0.318 -20.615 1.00 89.75 94 PHE A O 1
ATOM 771 N N . LEU A 1 95 ? 10.220 -0.521 -18.744 1.00 86.69 95 LEU A N 1
ATOM 772 C CA . LEU A 1 95 ? 9.684 -1.731 -19.376 1.00 86.69 95 LEU A CA 1
ATOM 773 C C . LEU A 1 95 ? 8.622 -1.411 -20.433 1.00 86.69 95 LEU A C 1
ATOM 775 O O . LEU A 1 95 ? 8.640 -2.020 -21.495 1.00 86.69 95 LEU A O 1
ATOM 779 N N . GLN A 1 96 ? 7.743 -0.445 -20.156 1.00 85.50 96 GLN A N 1
ATOM 780 C CA . GLN A 1 96 ? 6.692 -0.009 -21.079 1.00 85.50 96 GLN A CA 1
ATOM 781 C C . GLN A 1 96 ? 7.218 0.817 -22.264 1.00 85.50 96 GLN A C 1
ATOM 783 O O . GLN A 1 96 ? 6.564 0.907 -23.292 1.00 85.50 96 GLN A O 1
ATOM 788 N N . PHE A 1 97 ? 8.366 1.480 -22.130 1.00 82.62 97 PHE A N 1
ATOM 789 C CA . PHE A 1 97 ? 8.956 2.238 -23.235 1.00 82.62 97 PHE A CA 1
ATOM 790 C C . PHE A 1 97 ? 9.692 1.333 -24.234 1.00 82.62 97 PHE A C 1
ATOM 792 O O . PHE A 1 97 ? 9.797 1.664 -25.412 1.00 82.62 97 PHE A O 1
ATOM 799 N N . ILE A 1 98 ? 10.233 0.208 -23.759 1.00 79.75 98 ILE A N 1
ATOM 800 C CA . ILE A 1 98 ? 11.011 -0.738 -24.569 1.00 79.75 98 ILE A CA 1
ATOM 801 C C . ILE A 1 98 ? 10.137 -1.738 -25.340 1.00 79.75 98 ILE A C 1
ATOM 803 O O . ILE A 1 98 ? 10.586 -2.229 -26.377 1.00 79.75 98 ILE A O 1
ATOM 807 N N . PHE A 1 99 ? 8.924 -2.028 -24.861 1.00 59.19 99 PHE A N 1
ATOM 808 C CA . PHE A 1 99 ? 7.971 -2.972 -25.458 1.00 59.19 99 PHE A CA 1
ATOM 809 C C . PHE A 1 99 ? 6.595 -2.334 -25.628 1.00 59.19 99 PHE A C 1
ATOM 811 O O . PHE A 1 99 ? 5.998 -2.536 -26.708 1.00 59.19 99 PHE A O 1
#